Protein AF-A0A7V8XIG0-F1 (afdb_monomer_lite)

Radius of gyration: 15.95 Å; chains: 1; bounding box: 39×41×40 Å

Foldseek 3Di:
DDPPPPPVPPPPPFPPPPDDPPDLAAADLVNVLVVVLVQQVVQWDDDPPFIAGFQEKEKEAEPVNVVVCVVPVVVSQVVSQVSNVVSCVVVRHDYLDRHGYHYDYDNVDDGNGMDMDTDHDNDPPPPPD

pLDDT: mean 82.15, std 20.42, range [34.66, 98.5]

Secondary structure (DSSP, 8-state):
--STTSSTT--SS-------SS--PPPPHHHHHHHHHHHHHHT-EE-SS-EE---EEEEEE-HHHHHHHTTTHHHHHHHHHHHHHHHHHHHTPBPSSS-EEEEEE-SSSPTT-EEEEEE----------

Structure (mmCIF, N/CA/C/O backbone):
data_AF-A0A7V8XIG0-F1
#
_entry.id   AF-A0A7V8XIG0-F1
#
loop_
_atom_site.group_PDB
_atom_site.id
_atom_site.type_symbol
_atom_site.label_atom_id
_atom_site.label_alt_id
_atom_site.label_comp_id
_atom_site.label_asym_id
_atom_site.label_entity_id
_atom_site.label_seq_id
_atom_site.pdbx_PDB_ins_code
_atom_site.Cartn_x
_atom_site.Cartn_y
_atom_site.Cartn_z
_atom_site.occupancy
_atom_site.B_iso_or_equiv
_atom_site.auth_seq_id
_atom_site.auth_comp_id
_atom_site.auth_asym_id
_atom_site.auth_atom_id
_atom_site.pdbx_PDB_model_num
ATOM 1 N N . MET A 1 1 ? -18.868 -7.716 -20.896 1.00 34.66 1 MET A N 1
ATOM 2 C CA . MET A 1 1 ? -19.643 -7.268 -19.715 1.00 34.66 1 MET A CA 1
ATOM 3 C C . MET A 1 1 ? -18.696 -7.202 -18.518 1.00 34.66 1 MET A C 1
ATOM 5 O O . MET A 1 1 ? -18.647 -8.117 -17.718 1.00 34.66 1 MET A O 1
ATOM 9 N N . SER A 1 2 ? -17.671 -6.356 -18.592 1.00 36.59 2 SER A N 1
ATOM 10 C CA . SER A 1 2 ? -17.585 -5.030 -17.955 1.00 36.59 2 SER A CA 1
ATOM 11 C C . SER A 1 2 ? -17.824 -5.039 -16.439 1.00 36.59 2 SER A C 1
ATOM 13 O O . SER A 1 2 ? -18.827 -4.542 -15.943 1.00 36.59 2 SER A O 1
ATOM 15 N N . VAL A 1 3 ? -16.838 -5.574 -15.715 1.00 46.94 3 VAL A N 1
ATOM 16 C CA . VAL A 1 3 ? -16.542 -5.223 -14.313 1.00 46.94 3 VAL A CA 1
ATOM 17 C C . VAL A 1 3 ? -15.761 -3.896 -14.213 1.00 46.94 3 VAL A C 1
ATOM 19 O O . VAL A 1 3 ? -15.306 -3.513 -13.143 1.00 46.94 3 VAL A O 1
ATOM 22 N N . LEU A 1 4 ? -15.640 -3.167 -15.331 1.00 44.75 4 LEU A N 1
ATOM 23 C CA . LEU A 1 4 ? -14.859 -1.935 -15.477 1.00 44.75 4 LEU A CA 1
ATOM 24 C C . LEU A 1 4 ? -15.575 -0.674 -14.967 1.00 44.75 4 LEU A C 1
ATOM 26 O O . LEU A 1 4 ? -14.996 0.401 -15.000 1.00 44.75 4 LEU A O 1
ATOM 30 N N . ARG A 1 5 ? -16.816 -0.769 -14.472 1.00 45.81 5 ARG A N 1
ATOM 31 C CA . ARG A 1 5 ? -17.613 0.427 -14.140 1.00 45.81 5 ARG A CA 1
ATOM 32 C C . ARG A 1 5 ? -17.447 0.949 -12.705 1.00 45.81 5 ARG A C 1
ATOM 34 O O . ARG A 1 5 ? -18.052 1.951 -12.359 1.00 45.81 5 ARG A O 1
ATOM 41 N N . VAL A 1 6 ? -16.655 0.291 -11.854 1.00 48.38 6 VAL A N 1
ATOM 42 C CA . VAL A 1 6 ? -16.447 0.743 -10.456 1.00 48.38 6 VAL A CA 1
ATOM 43 C C . VAL A 1 6 ? -15.135 1.527 -10.286 1.00 48.38 6 VAL A C 1
ATOM 45 O O . VAL A 1 6 ? -14.952 2.213 -9.288 1.00 48.38 6 VAL A O 1
ATOM 48 N N . ILE A 1 7 ? -14.241 1.488 -11.281 1.00 46.94 7 ILE A N 1
ATOM 49 C CA . ILE A 1 7 ? -12.935 2.178 -11.245 1.00 46.94 7 ILE A CA 1
ATOM 50 C C . ILE A 1 7 ? -13.005 3.571 -11.909 1.00 46.94 7 ILE A C 1
ATOM 52 O O . ILE A 1 7 ? -12.086 4.371 -11.788 1.00 46.94 7 ILE A O 1
ATOM 56 N N . GLU A 1 8 ? -14.132 3.927 -12.528 1.00 39.97 8 GLU A N 1
ATOM 57 C CA . GLU A 1 8 ? -14.315 5.183 -13.272 1.00 39.97 8 GLU A CA 1
ATOM 58 C C . GLU A 1 8 ? -14.404 6.454 -12.400 1.00 39.97 8 GLU A C 1
ATOM 60 O O . GLU A 1 8 ? -14.768 7.512 -12.900 1.00 39.97 8 GLU A O 1
ATOM 65 N N . SER A 1 9 ? -14.117 6.407 -11.092 1.00 46.09 9 SER A N 1
ATOM 66 C CA . SER A 1 9 ? -14.352 7.578 -10.223 1.00 46.09 9 SER A CA 1
ATOM 67 C C . SER A 1 9 ? -13.292 7.880 -9.165 1.00 46.09 9 SER A C 1
ATOM 69 O O . SER A 1 9 ? -13.563 8.687 -8.282 1.00 46.09 9 SER A O 1
ATOM 71 N N . LYS A 1 10 ? -12.089 7.289 -9.211 1.00 45.59 10 LYS A N 1
ATOM 72 C CA . LYS A 1 10 ? -11.022 7.636 -8.245 1.00 45.59 10 LYS A CA 1
ATOM 73 C C . LYS A 1 10 ? -9.607 7.706 -8.835 1.00 45.59 10 LYS A C 1
ATOM 75 O O . LYS A 1 10 ? -8.644 7.326 -8.180 1.00 45.59 10 LYS A O 1
ATOM 80 N N . ILE A 1 11 ? -9.468 8.287 -10.027 1.00 47.62 11 ILE A N 1
ATOM 81 C CA . ILE A 1 11 ? -8.184 8.839 -10.510 1.00 47.62 11 ILE A CA 1
ATOM 82 C C . ILE A 1 11 ? -8.175 10.371 -10.317 1.00 47.62 11 ILE A C 1
ATOM 84 O O . ILE A 1 11 ? -7.705 11.122 -11.156 1.00 47.62 11 ILE A O 1
ATOM 88 N N . GLU A 1 12 ? -8.742 10.876 -9.217 1.00 43.22 12 GLU A N 1
ATOM 89 C CA . GLU A 1 12 ? -8.653 12.308 -8.866 1.00 43.22 12 GLU A CA 1
ATOM 90 C C . GLU A 1 12 ? -7.678 12.578 -7.703 1.00 43.22 12 GLU A C 1
ATOM 92 O O . GLU A 1 12 ? -7.431 13.730 -7.364 1.00 43.22 12 GLU A O 1
ATOM 97 N N . GLY A 1 13 ? -7.063 11.540 -7.116 1.00 49.97 13 GLY A N 1
ATOM 98 C CA . GLY A 1 13 ? -6.167 11.677 -5.954 1.00 49.97 13 GLY A CA 1
ATOM 99 C C . GLY A 1 13 ? -4.669 11.451 -6.208 1.00 49.97 13 GLY A C 1
ATOM 100 O O . GLY A 1 13 ? -3.873 11.598 -5.285 1.00 49.97 13 GLY A O 1
ATOM 101 N N . LEU A 1 14 ? -4.246 11.075 -7.420 1.00 49.03 14 LEU A N 1
ATOM 102 C CA . LEU A 1 14 ? -2.913 10.487 -7.643 1.00 49.03 14 LEU A CA 1
ATOM 103 C C . LEU A 1 14 ? -1.801 11.493 -8.012 1.00 49.03 14 LEU A C 1
ATOM 105 O O . LEU A 1 14 ? -0.956 11.210 -8.852 1.00 49.03 14 LEU A O 1
ATOM 109 N N . PHE A 1 15 ? -1.754 12.663 -7.369 1.00 48.72 15 PHE A N 1
ATOM 110 C CA . PHE A 1 15 ? -0.680 13.652 -7.591 1.00 48.72 15 PHE A CA 1
ATOM 111 C C . PHE A 1 15 ? 0.059 14.088 -6.318 1.00 48.72 15 PHE A C 1
ATOM 113 O O . PHE A 1 15 ? 0.548 15.209 -6.228 1.00 48.72 15 PHE A O 1
ATOM 120 N N . GLU A 1 16 ? 0.218 13.206 -5.332 1.00 47.38 16 GLU A N 1
ATOM 121 C CA . GLU A 1 16 ? 1.109 13.489 -4.190 1.00 47.38 16 GLU A CA 1
ATOM 122 C C . GLU A 1 16 ? 2.538 12.949 -4.357 1.00 47.38 16 GLU A C 1
ATOM 124 O O . GLU A 1 16 ? 3.391 13.160 -3.498 1.00 47.38 16 GLU A O 1
ATOM 129 N N . GLY A 1 17 ? 2.828 12.268 -5.467 1.00 44.59 17 GLY A N 1
ATOM 130 C CA . GLY A 1 17 ? 4.122 11.643 -5.738 1.00 44.59 17 GLY A CA 1
ATOM 131 C C . GLY A 1 17 ? 5.054 12.465 -6.627 1.00 44.59 17 GLY A C 1
ATOM 132 O O . GLY A 1 17 ? 5.743 11.889 -7.457 1.00 44.59 17 GLY A O 1
ATOM 133 N N . ILE A 1 18 ? 5.098 13.796 -6.513 1.00 44.47 18 ILE A N 1
ATOM 134 C CA . ILE A 1 18 ? 6.147 14.600 -7.172 1.00 44.47 18 ILE A CA 1
ATOM 135 C C . ILE A 1 18 ? 7.477 14.465 -6.414 1.00 44.47 18 ILE A C 1
ATOM 137 O O . ILE A 1 18 ? 7.982 15.421 -5.827 1.00 44.47 18 ILE A O 1
ATOM 141 N N . PHE A 1 19 ? 8.074 13.273 -6.451 1.00 48.09 19 PHE A N 1
ATOM 142 C CA . PHE A 1 19 ? 9.494 13.101 -6.163 1.00 48.09 19 PHE A CA 1
ATOM 143 C C . PHE A 1 19 ? 10.277 13.157 -7.477 1.00 48.09 19 PHE A C 1
ATOM 145 O O . PHE A 1 19 ? 10.207 12.263 -8.307 1.00 48.09 19 PHE A O 1
ATOM 152 N N . GLY A 1 20 ? 11.039 14.240 -7.648 1.00 44.41 20 GLY A N 1
ATOM 153 C CA . GLY A 1 20 ? 12.208 14.267 -8.524 1.00 44.41 20 GLY A CA 1
ATOM 154 C C . GLY A 1 20 ? 11.929 14.432 -10.016 1.00 44.41 20 GLY A C 1
ATOM 155 O O . GLY A 1 20 ? 11.878 13.481 -10.783 1.00 44.41 20 GLY A O 1
ATOM 156 N N . ARG A 1 21 ? 11.950 15.680 -10.483 1.00 45.25 21 ARG A N 1
ATOM 157 C CA . ARG A 1 21 ? 12.080 16.052 -11.904 1.00 45.25 21 ARG A CA 1
ATOM 158 C C . ARG A 1 21 ? 13.462 15.699 -12.501 1.00 45.25 21 ARG A C 1
ATOM 160 O O . ARG A 1 21 ? 13.940 16.393 -13.391 1.00 45.25 21 ARG A O 1
ATOM 167 N N . ALA A 1 22 ? 14.122 14.650 -12.016 1.00 49.81 22 ALA A N 1
ATOM 168 C CA . ALA A 1 22 ? 15.431 14.205 -12.468 1.00 49.81 22 ALA A CA 1
ATOM 169 C C . ALA A 1 22 ? 15.441 12.671 -12.518 1.00 49.81 22 ALA A C 1
ATOM 171 O O . ALA A 1 22 ? 15.696 12.020 -11.515 1.00 49.81 22 ALA A O 1
ATOM 172 N N . PHE A 1 23 ? 15.168 12.141 -13.716 1.00 54.81 23 PHE A N 1
ATOM 173 C CA . PHE A 1 23 ? 15.112 10.721 -14.091 1.00 54.81 23 PHE A CA 1
ATOM 174 C C . PHE A 1 23 ? 13.940 9.936 -13.478 1.00 54.81 23 PHE A C 1
ATOM 176 O O . PHE A 1 23 ? 13.861 9.743 -12.274 1.00 54.81 23 PHE A O 1
ATOM 183 N N . ARG A 1 24 ? 13.032 9.445 -14.336 1.00 64.44 24 ARG A N 1
ATOM 184 C CA . ARG A 1 24 ? 12.015 8.455 -13.950 1.00 64.44 24 ARG A CA 1
ATOM 185 C C . ARG A 1 24 ? 12.741 7.156 -13.595 1.00 64.44 24 ARG A C 1
ATOM 187 O O . ARG A 1 24 ? 13.117 6.402 -14.490 1.00 64.44 24 ARG A O 1
ATOM 194 N N . THR A 1 25 ? 13.050 6.963 -12.319 1.00 78.19 25 THR A N 1
ATOM 195 C CA . THR A 1 25 ? 13.636 5.727 -11.797 1.00 78.19 25 THR A CA 1
ATOM 196 C C . THR A 1 25 ? 12.543 4.709 -11.518 1.00 78.19 25 THR A C 1
ATOM 198 O O . THR A 1 25 ? 11.389 5.074 -11.309 1.00 78.19 25 THR A O 1
ATOM 201 N N . HIS A 1 26 ? 12.917 3.432 -11.502 1.00 86.62 26 HIS A N 1
ATOM 202 C CA . HIS A 1 26 ? 12.014 2.375 -11.069 1.00 86.62 26 HIS A CA 1
ATOM 203 C C . HIS A 1 26 ? 11.489 2.622 -9.654 1.00 86.62 26 HIS A C 1
ATOM 205 O O . HIS A 1 26 ? 12.243 3.087 -8.789 1.00 86.62 26 HIS A O 1
ATOM 211 N N . VAL A 1 27 ? 10.231 2.245 -9.427 1.00 89.56 27 VAL A N 1
ATOM 212 C CA . VAL A 1 27 ? 9.605 2.297 -8.100 1.00 89.56 27 VAL A CA 1
ATOM 213 C C . VAL A 1 27 ? 10.392 1.424 -7.127 1.00 89.56 27 VAL A C 1
ATOM 215 O O . VAL A 1 27 ? 10.787 0.308 -7.460 1.00 89.56 27 VAL A O 1
ATOM 218 N N . GLN A 1 28 ? 10.623 1.915 -5.910 1.00 93.00 28 GLN A N 1
ATOM 219 C CA . GLN A 1 28 ? 11.342 1.153 -4.887 1.00 93.00 28 GLN A CA 1
ATOM 220 C C . GLN A 1 28 ? 10.377 0.478 -3.894 1.00 93.00 28 GLN A C 1
ATOM 222 O O . GLN A 1 28 ? 9.388 1.094 -3.490 1.00 93.00 28 GLN A O 1
ATOM 227 N N . PRO A 1 29 ? 10.676 -0.737 -3.388 1.00 94.19 29 PRO A N 1
ATOM 228 C CA . PRO A 1 29 ? 9.849 -1.419 -2.382 1.00 94.19 29 PRO A CA 1
ATOM 229 C C . PRO A 1 29 ? 9.499 -0.564 -1.155 1.00 94.19 29 PRO A C 1
ATOM 231 O O . PRO A 1 29 ? 8.370 -0.580 -0.666 1.00 94.19 29 PRO A O 1
ATOM 234 N N . VAL A 1 30 ? 10.454 0.240 -0.679 1.00 94.94 30 VAL A N 1
ATOM 235 C CA . VAL A 1 30 ? 10.253 1.134 0.471 1.00 94.94 30 VAL A CA 1
ATOM 236 C C . VAL A 1 30 ? 9.239 2.248 0.188 1.00 94.94 30 VAL A C 1
ATOM 238 O O . VAL A 1 30 ? 8.538 2.687 1.099 1.00 94.94 30 VAL A O 1
ATOM 241 N N . GLU A 1 31 ? 9.136 2.704 -1.061 1.00 92.81 31 GLU A N 1
ATOM 242 C CA . GLU A 1 31 ? 8.165 3.722 -1.473 1.00 92.81 31 GLU A CA 1
ATOM 243 C C . GLU A 1 31 ? 6.753 3.138 -1.476 1.00 92.81 31 GLU A C 1
ATOM 245 O O . GLU A 1 31 ? 5.838 3.757 -0.928 1.00 92.81 31 GLU A O 1
ATOM 250 N N . LEU A 1 32 ? 6.602 1.910 -1.988 1.00 95.44 32 LEU A N 1
ATOM 251 C CA . LEU A 1 32 ? 5.345 1.158 -1.945 1.00 95.44 32 LEU A CA 1
ATOM 252 C C . LEU A 1 32 ? 4.869 0.964 -0.505 1.00 95.44 32 LEU A C 1
ATOM 254 O O . LEU A 1 32 ? 3.732 1.301 -0.186 1.00 95.44 32 LEU A O 1
ATOM 258 N N . ALA A 1 33 ? 5.752 0.487 0.377 1.00 96.19 33 ALA A N 1
ATOM 259 C CA . ALA A 1 33 ? 5.440 0.266 1.788 1.00 96.19 33 ALA A CA 1
ATOM 260 C C . ALA A 1 33 ? 4.955 1.554 2.473 1.00 96.19 33 ALA A C 1
ATOM 262 O O . ALA A 1 33 ? 3.897 1.577 3.106 1.00 96.19 33 ALA A O 1
ATOM 263 N N . ARG A 1 34 ? 5.699 2.655 2.301 1.00 95.81 34 ARG A N 1
ATOM 264 C CA . ARG A 1 34 ? 5.353 3.957 2.891 1.00 95.81 34 ARG A CA 1
ATOM 265 C C . ARG A 1 34 ? 4.024 4.488 2.370 1.00 95.81 34 ARG A C 1
ATOM 267 O O . ARG A 1 34 ? 3.224 4.977 3.165 1.00 95.81 34 ARG A O 1
ATOM 274 N N . LYS A 1 35 ? 3.781 4.403 1.059 1.00 94.50 35 LYS A N 1
ATOM 275 C CA . LYS A 1 35 ? 2.527 4.890 0.481 1.00 94.50 35 LYS A CA 1
ATOM 276 C C . LYS A 1 35 ? 1.352 4.003 0.893 1.00 94.50 35 LYS A C 1
ATOM 278 O O . LYS A 1 35 ? 0.324 4.550 1.255 1.00 94.50 35 LYS A O 1
ATOM 283 N N . LEU A 1 36 ? 1.509 2.680 0.959 1.00 96.88 36 LEU A N 1
ATOM 284 C CA . LEU A 1 36 ? 0.478 1.779 1.490 1.00 96.88 36 LEU A CA 1
ATOM 285 C C . LEU A 1 36 ? 0.083 2.120 2.934 1.00 96.88 36 LEU A C 1
ATOM 287 O O . LEU A 1 36 ? -1.106 2.167 3.243 1.00 96.88 36 LEU A O 1
ATOM 291 N N . ALA A 1 37 ? 1.057 2.391 3.808 1.00 97.19 37 ALA A N 1
ATOM 292 C CA . ALA A 1 37 ? 0.778 2.841 5.172 1.00 97.19 37 ALA A CA 1
ATOM 293 C C . ALA A 1 37 ? 0.047 4.192 5.194 1.00 97.19 37 ALA A C 1
ATOM 295 O O . ALA A 1 37 ? -0.944 4.339 5.901 1.00 97.19 37 ALA A O 1
ATOM 296 N N . LYS A 1 38 ? 0.466 5.148 4.356 1.00 96.19 38 LYS A N 1
ATOM 297 C CA . LYS A 1 38 ? -0.251 6.421 4.208 1.00 96.19 38 LYS A CA 1
ATOM 298 C C . LYS A 1 38 ? -1.709 6.204 3.774 1.00 96.19 38 LYS A C 1
ATOM 300 O O . LYS A 1 38 ? -2.615 6.766 4.376 1.00 96.19 38 LYS A O 1
ATOM 305 N N . GLU A 1 39 ? -1.951 5.344 2.787 1.00 93.62 39 GLU A N 1
ATOM 306 C CA . GLU A 1 39 ? -3.309 5.023 2.328 1.00 93.62 39 GLU A CA 1
ATOM 307 C C . GLU A 1 39 ? -4.138 4.304 3.407 1.00 93.62 39 GLU A C 1
ATOM 309 O O . GLU A 1 39 ? -5.345 4.525 3.500 1.00 93.62 39 GLU A O 1
ATOM 314 N N . MET A 1 40 ? -3.506 3.468 4.242 1.00 96.88 40 MET A N 1
ATOM 315 C CA . MET A 1 40 ? -4.129 2.861 5.425 1.00 96.88 40 MET A CA 1
ATOM 316 C C . MET A 1 40 ? -4.603 3.931 6.416 1.00 96.88 40 MET A C 1
ATOM 318 O O . MET A 1 40 ? -5.749 3.875 6.866 1.00 96.88 40 MET A O 1
ATOM 322 N N . ASP A 1 41 ? -3.742 4.901 6.727 1.00 96.44 41 ASP A N 1
ATOM 323 C CA . ASP A 1 41 ? -4.040 6.004 7.642 1.00 96.44 41 ASP A CA 1
ATOM 324 C C . ASP A 1 41 ? -5.168 6.904 7.121 1.00 96.44 41 ASP A C 1
ATOM 326 O O . ASP A 1 41 ? -6.064 7.289 7.877 1.00 96.44 41 ASP A O 1
ATOM 330 N N . GLU A 1 42 ? -5.136 7.234 5.829 1.00 94.50 42 GLU A N 1
ATOM 331 C CA . GLU A 1 42 ? -6.097 8.134 5.180 1.00 94.50 42 GLU A CA 1
ATOM 332 C C . GLU A 1 42 ? -7.493 7.519 5.037 1.00 94.50 42 GLU A C 1
ATOM 334 O O . GLU A 1 42 ? -8.493 8.235 5.092 1.00 94.50 42 GLU A O 1
ATOM 339 N N . HIS A 1 43 ? -7.578 6.193 4.913 1.00 93.31 43 HIS A N 1
ATOM 340 C CA . HIS A 1 43 ? -8.837 5.465 4.730 1.00 93.31 43 HIS A CA 1
ATOM 341 C C . HIS A 1 43 ? -9.348 4.788 6.009 1.00 93.31 43 HIS A C 1
ATOM 343 O O . HIS A 1 43 ? -10.174 3.872 5.951 1.00 93.31 43 HIS A O 1
ATOM 349 N N . ARG A 1 44 ? -8.884 5.229 7.182 1.00 94.38 44 ARG A N 1
ATOM 350 C CA . ARG A 1 44 ? -9.378 4.724 8.466 1.00 94.38 44 ARG A CA 1
ATOM 351 C C . ARG A 1 44 ? -10.820 5.162 8.747 1.00 94.38 44 ARG A C 1
ATOM 353 O O . ARG A 1 44 ? -11.226 6.283 8.451 1.00 94.38 44 ARG A O 1
ATOM 360 N N . SER A 1 45 ? -11.577 4.298 9.413 1.00 93.00 45 SER A N 1
ATOM 361 C CA . SER A 1 45 ? -12.945 4.543 9.866 1.00 93.00 45 SER A CA 1
ATOM 362 C C . SER A 1 45 ? -13.027 4.453 11.387 1.00 93.00 45 SER A C 1
ATOM 364 O O . SER A 1 45 ? -12.764 3.406 11.979 1.00 93.00 45 SER A O 1
ATOM 366 N N . VAL A 1 46 ? -13.440 5.538 12.038 1.00 93.50 46 VAL A N 1
ATOM 367 C CA . VAL A 1 46 ? -13.597 5.586 13.499 1.00 93.50 46 VAL A CA 1
ATOM 368 C C . VAL A 1 46 ? -14.942 4.968 13.894 1.00 93.50 46 VAL A C 1
ATOM 370 O O . VAL A 1 46 ? -15.993 5.418 13.445 1.00 93.50 46 VAL A O 1
ATOM 373 N N . SER A 1 47 ? -14.913 3.926 14.725 1.00 89.62 47 SER A N 1
ATOM 374 C CA . SER A 1 47 ? -16.094 3.302 15.334 1.00 89.62 47 SER A CA 1
ATOM 375 C C . SER A 1 47 ? -16.211 3.692 16.815 1.00 89.62 47 SER A C 1
ATOM 377 O O . SER A 1 47 ? -15.435 4.495 17.323 1.00 89.62 47 SER A O 1
ATOM 379 N N . VAL A 1 48 ? -17.176 3.109 17.531 1.00 91.06 48 VAL A N 1
ATOM 380 C CA . VAL A 1 48 ? -17.449 3.418 18.947 1.00 91.06 48 VAL A CA 1
ATOM 381 C C . VAL A 1 48 ? -16.266 3.061 19.853 1.00 91.06 48 VAL A C 1
ATOM 383 O O . VAL A 1 48 ? -15.976 3.784 20.799 1.00 91.06 48 VAL A O 1
ATOM 386 N N . SER A 1 49 ? -15.588 1.943 19.580 1.00 90.19 49 SER A N 1
ATOM 387 C CA . SER A 1 49 ? -14.526 1.410 20.448 1.00 90.19 49 SER A CA 1
ATOM 388 C C . SER A 1 49 ? -13.186 1.195 19.752 1.00 90.19 49 SER A C 1
ATOM 390 O O . SER A 1 49 ? -12.189 0.940 20.424 1.00 90.19 49 SER A O 1
ATOM 392 N N . ARG A 1 50 ? -13.151 1.241 18.416 1.00 93.38 50 ARG A N 1
ATOM 393 C CA . ARG A 1 50 ? -11.968 0.914 17.610 1.00 93.38 50 ARG A CA 1
ATOM 394 C C . ARG A 1 50 ? -11.908 1.774 16.358 1.00 93.38 50 ARG A C 1
ATOM 396 O O . ARG A 1 50 ? -12.939 2.201 15.843 1.00 93.38 50 ARG A O 1
ATOM 403 N N . VAL A 1 51 ? -10.701 1.971 15.846 1.00 96.12 51 VAL A N 1
ATOM 404 C CA . VAL A 1 51 ? -10.459 2.576 14.535 1.00 96.12 51 VAL A CA 1
ATOM 405 C C . VAL A 1 51 ? -10.174 1.448 13.558 1.00 96.12 51 VAL A C 1
ATOM 407 O O . VAL A 1 51 ? -9.192 0.734 13.729 1.00 96.12 51 VAL A O 1
ATOM 410 N N . TYR A 1 52 ? -11.049 1.253 12.579 1.00 95.81 52 TYR A N 1
ATOM 411 C CA . TYR A 1 52 ? -10.875 0.237 11.548 1.00 95.81 52 TYR A CA 1
ATOM 412 C C . TYR A 1 52 ? -10.093 0.790 10.367 1.00 95.81 52 TYR A C 1
ATOM 414 O O . TYR A 1 52 ? -10.231 1.964 10.032 1.00 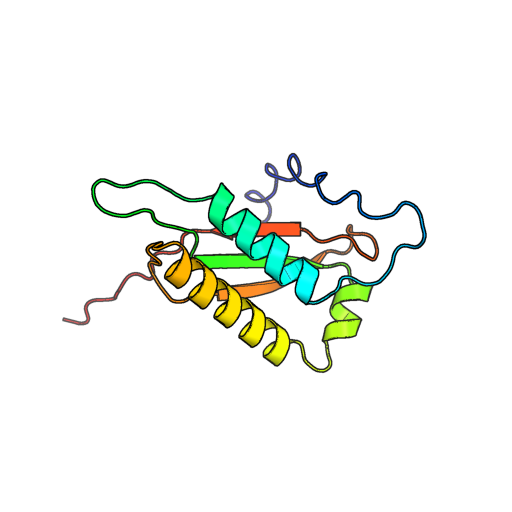95.81 52 TYR A O 1
ATOM 422 N N . VAL A 1 53 ? -9.321 -0.066 9.711 1.00 97.19 53 VAL A N 1
ATOM 423 C CA . VAL A 1 53 ? -8.585 0.274 8.489 1.00 97.19 53 VAL A CA 1
ATOM 424 C C . VAL A 1 53 ? -8.890 -0.719 7.367 1.00 97.19 53 VAL A C 1
ATOM 426 O O . VAL A 1 53 ? -9.396 -1.814 7.646 1.00 97.19 53 VAL A O 1
ATOM 429 N N . PRO A 1 54 ? -8.612 -0.360 6.100 1.00 95.94 54 PRO A N 1
ATOM 430 C CA . PRO A 1 54 ? -8.685 -1.304 4.994 1.00 95.94 54 PRO A CA 1
ATOM 431 C C . PRO A 1 54 ? -7.817 -2.539 5.241 1.00 95.94 54 PRO A C 1
ATOM 433 O O . PRO A 1 54 ? -6.799 -2.490 5.927 1.00 95.94 54 PRO A O 1
ATOM 436 N N . ASN A 1 55 ? -8.234 -3.661 4.669 1.00 94.62 55 ASN A N 1
ATOM 437 C CA . ASN A 1 55 ? -7.523 -4.936 4.749 1.00 94.62 55 ASN A CA 1
ATOM 438 C C . ASN A 1 55 ? -7.187 -5.508 3.368 1.00 94.62 55 ASN A C 1
ATOM 440 O O . ASN A 1 55 ? -6.537 -6.544 3.300 1.00 94.62 55 ASN A O 1
ATOM 444 N N . GLU A 1 56 ? -7.581 -4.848 2.279 1.00 95.88 56 GLU A N 1
ATOM 445 C CA . GLU A 1 56 ? -7.170 -5.201 0.923 1.00 95.88 56 GLU A CA 1
ATOM 446 C C . GLU A 1 56 ? -6.629 -3.968 0.193 1.00 95.88 56 GLU A C 1
ATOM 448 O O . GLU A 1 56 ? -7.260 -2.907 0.175 1.00 95.88 56 GLU A O 1
ATOM 453 N N . TYR A 1 57 ? -5.458 -4.127 -0.417 1.00 95.50 57 TYR A N 1
ATOM 454 C CA . TYR A 1 57 ? -4.721 -3.082 -1.114 1.00 95.50 57 TYR A CA 1
ATOM 455 C C . TYR A 1 57 ? -4.324 -3.590 -2.498 1.00 95.50 57 TYR A C 1
ATOM 457 O O . TYR A 1 57 ? -3.607 -4.578 -2.618 1.00 95.50 57 TYR A O 1
ATOM 465 N N . THR A 1 58 ? -4.775 -2.928 -3.560 1.00 95.62 58 THR A N 1
ATOM 466 C CA . THR A 1 58 ? -4.334 -3.214 -4.931 1.00 95.62 58 THR A CA 1
ATOM 467 C C . THR A 1 58 ? -3.330 -2.159 -5.368 1.00 95.62 58 THR A C 1
ATOM 469 O O . THR A 1 58 ? -3.682 -0.987 -5.476 1.00 95.62 58 THR A O 1
ATOM 472 N N . LEU A 1 59 ? -2.097 -2.585 -5.619 1.00 94.88 59 LEU A N 1
ATOM 473 C CA . LEU A 1 59 ? -1.021 -1.799 -6.200 1.00 94.88 59 LEU A CA 1
ATOM 474 C C . LEU A 1 59 ? -1.040 -1.932 -7.721 1.00 94.88 59 LEU A C 1
ATOM 476 O O . LEU A 1 59 ? -0.876 -3.031 -8.248 1.00 94.88 59 LEU A O 1
ATOM 480 N N . TYR A 1 60 ? -1.197 -0.812 -8.415 1.00 92.81 60 TYR A N 1
ATOM 481 C CA . TYR A 1 60 ? -1.097 -0.723 -9.867 1.00 92.81 60 TYR A CA 1
ATOM 482 C C . TYR A 1 60 ? 0.288 -0.210 -10.234 1.00 92.81 60 TYR A C 1
ATOM 484 O O . TYR A 1 60 ? 0.678 0.867 -9.790 1.00 92.81 60 TYR A O 1
ATOM 492 N N . LEU A 1 61 ? 1.023 -0.985 -11.024 1.00 91.31 61 LEU A N 1
ATOM 493 C CA . LEU A 1 61 ? 2.369 -0.659 -11.485 1.00 91.31 61 LEU A CA 1
ATOM 494 C C . LEU A 1 61 ? 2.415 -0.587 -13.007 1.00 91.31 61 LEU A C 1
ATOM 496 O O . LEU A 1 61 ? 1.701 -1.326 -13.691 1.00 91.31 61 LEU A O 1
ATOM 500 N N . SER A 1 62 ? 3.338 0.220 -13.528 1.00 90.56 62 SER A N 1
ATOM 501 C CA . SER A 1 62 ? 3.713 0.152 -14.937 1.00 90.56 62 SER A CA 1
ATOM 502 C C . SER A 1 62 ? 4.226 -1.249 -15.305 1.00 90.56 62 SER A C 1
ATOM 504 O O . SER A 1 62 ? 4.740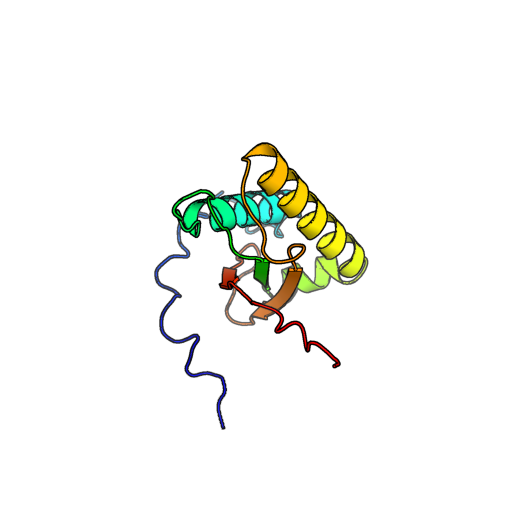 -2.004 -14.469 1.00 90.56 62 SER A O 1
ATOM 506 N N . THR A 1 63 ? 4.147 -1.601 -16.590 1.00 92.62 63 THR A N 1
ATOM 507 C CA . THR A 1 63 ? 4.688 -2.884 -17.083 1.00 92.62 63 THR A CA 1
ATOM 508 C C . THR A 1 63 ? 6.187 -3.022 -16.786 1.00 92.62 63 THR A C 1
ATOM 510 O O . THR A 1 63 ? 6.649 -4.109 -16.440 1.00 92.62 63 THR A O 1
ATOM 513 N N . ALA A 1 64 ? 6.943 -1.924 -16.882 1.00 91.50 64 ALA A N 1
ATOM 514 C CA . ALA A 1 64 ? 8.383 -1.917 -16.642 1.00 91.50 64 ALA A CA 1
ATOM 515 C C . ALA A 1 64 ? 8.732 -2.116 -15.158 1.00 91.50 64 ALA A C 1
ATOM 517 O O . ALA A 1 64 ? 9.651 -2.872 -14.847 1.00 91.50 64 ALA A O 1
ATOM 518 N N . ASP A 1 65 ? 7.988 -1.486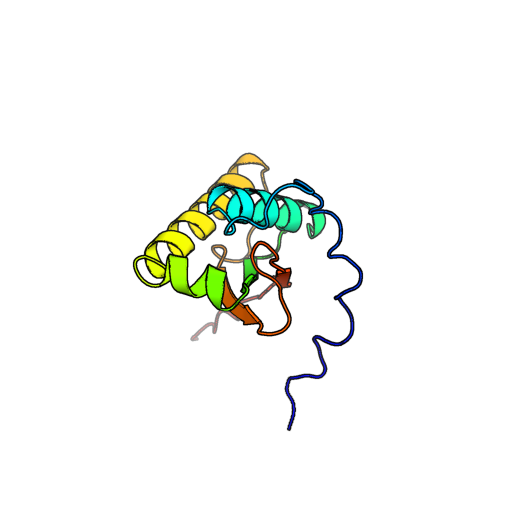 -14.245 1.00 91.56 65 ASP A N 1
ATOM 519 C CA . ASP A 1 65 ? 8.203 -1.640 -12.802 1.00 91.56 65 ASP A CA 1
ATOM 520 C C . ASP A 1 65 ? 7.819 -3.035 -12.321 1.00 91.56 65 ASP A C 1
ATOM 522 O O . ASP A 1 65 ? 8.587 -3.683 -11.611 1.00 91.56 65 ASP A O 1
ATOM 526 N N . ARG A 1 66 ? 6.680 -3.569 -12.779 1.00 93.38 66 ARG A N 1
ATOM 527 C CA . ARG A 1 66 ? 6.297 -4.934 -12.408 1.00 93.38 66 ARG A CA 1
ATOM 528 C C . ARG A 1 66 ? 7.309 -5.970 -12.898 1.00 93.38 66 ARG A C 1
ATOM 530 O O . ARG A 1 66 ? 7.621 -6.917 -12.178 1.00 93.38 66 ARG A O 1
ATOM 537 N N . ALA A 1 67 ? 7.857 -5.786 -14.101 1.00 94.00 67 ALA A N 1
ATOM 538 C CA . ALA A 1 67 ? 8.871 -6.687 -14.640 1.00 94.00 67 ALA A CA 1
ATOM 539 C C . ALA A 1 67 ? 10.123 -6.762 -13.745 1.00 94.00 67 ALA A C 1
ATOM 541 O O . ALA A 1 67 ? 10.683 -7.849 -13.589 1.00 94.00 67 ALA A O 1
ATOM 542 N N . GLN A 1 68 ? 10.522 -5.657 -13.102 1.00 92.00 68 GLN A N 1
ATOM 543 C CA . GLN A 1 68 ? 11.646 -5.639 -12.160 1.00 92.00 68 GLN A CA 1
ATOM 544 C C . GLN A 1 68 ? 11.394 -6.525 -10.930 1.00 92.00 68 GLN A C 1
ATOM 546 O O . GLN A 1 68 ? 12.317 -7.178 -10.440 1.00 92.00 68 GLN A O 1
ATOM 551 N N . PHE A 1 69 ? 10.153 -6.577 -10.445 1.00 93.31 69 PHE A N 1
ATOM 552 C CA . PHE A 1 69 ? 9.781 -7.382 -9.281 1.00 93.31 69 PHE A CA 1
ATOM 553 C C . PHE A 1 69 ? 9.506 -8.847 -9.608 1.00 93.31 69 PHE A C 1
ATOM 555 O O . PHE A 1 69 ? 9.469 -9.660 -8.693 1.00 93.31 69 PHE A O 1
ATOM 562 N N . SER A 1 70 ? 9.369 -9.218 -10.884 1.00 91.56 70 SER A N 1
ATOM 563 C CA . SER A 1 70 ? 8.961 -10.569 -11.306 1.00 91.56 70 SER A CA 1
ATOM 564 C C . SER A 1 70 ? 9.761 -11.715 -10.666 1.00 91.56 70 SER A C 1
ATOM 566 O O . SER A 1 70 ? 9.193 -12.758 -10.352 1.00 91.56 70 SER A O 1
ATOM 568 N N . ALA A 1 71 ? 11.059 -11.516 -10.412 1.00 93.31 71 ALA A N 1
ATOM 569 C CA . ALA A 1 71 ? 11.921 -12.520 -9.789 1.00 93.31 71 ALA A CA 1
ATOM 570 C C . ALA A 1 71 ? 11.605 -12.786 -8.303 1.00 93.31 71 ALA A C 1
ATOM 572 O O . ALA A 1 71 ? 11.952 -13.848 -7.791 1.00 93.31 71 ALA A O 1
ATOM 573 N N . TYR A 1 72 ? 10.973 -11.837 -7.607 1.00 94.69 72 TYR A N 1
ATOM 574 C CA . TYR A 1 72 ? 10.708 -11.902 -6.166 1.00 94.69 72 TYR A CA 1
ATOM 575 C C . TYR A 1 72 ? 9.335 -11.330 -5.767 1.00 94.69 72 TYR A C 1
ATOM 577 O O . TYR A 1 72 ? 9.124 -10.985 -4.605 1.00 94.69 72 TYR A O 1
ATOM 585 N N . GLU A 1 73 ? 8.381 -11.267 -6.704 1.00 95.06 73 GLU A N 1
ATOM 586 C CA . GLU A 1 73 ? 7.075 -10.610 -6.523 1.00 95.06 73 GLU A CA 1
ATOM 587 C C . GLU A 1 73 ? 6.346 -11.141 -5.277 1.00 95.06 73 GLU A C 1
ATOM 589 O O . GLU A 1 73 ? 5.840 -10.365 -4.471 1.00 95.06 73 GLU A O 1
ATOM 594 N N . GLY A 1 74 ? 6.368 -12.461 -5.061 1.00 96.19 74 GLY A N 1
ATOM 595 C CA . GLY A 1 74 ? 5.749 -13.086 -3.889 1.00 96.19 74 GLY A CA 1
ATOM 596 C C . GLY A 1 74 ? 6.395 -12.691 -2.556 1.00 96.19 74 GLY A C 1
ATOM 597 O O . GLY A 1 74 ? 5.682 -12.451 -1.583 1.00 96.19 74 GLY A O 1
ATOM 598 N N . SER A 1 75 ? 7.726 -12.581 -2.508 1.00 97.31 75 SER A N 1
ATOM 599 C CA . SER A 1 75 ? 8.444 -12.123 -1.311 1.00 97.31 75 SER A CA 1
ATOM 600 C C . SER A 1 75 ? 8.149 -10.654 -1.022 1.00 97.31 75 SER A C 1
ATOM 602 O O . SER A 1 75 ? 7.827 -10.321 0.113 1.00 97.31 75 SER A O 1
ATOM 604 N N . LEU A 1 76 ? 8.156 -9.803 -2.056 1.00 97.00 76 LEU A N 1
ATOM 605 C CA . LEU A 1 76 ? 7.796 -8.390 -1.933 1.00 97.00 76 LEU A CA 1
ATOM 606 C C . LEU A 1 76 ? 6.378 -8.222 -1.375 1.00 97.00 76 LEU A C 1
ATOM 608 O O . LEU A 1 76 ? 6.172 -7.468 -0.430 1.00 97.00 76 LEU A O 1
ATOM 612 N N . VAL A 1 77 ? 5.397 -8.944 -1.924 1.00 98.12 77 VAL A N 1
ATOM 613 C CA . VAL A 1 77 ? 4.014 -8.912 -1.421 1.00 98.12 77 VAL A CA 1
ATOM 614 C C . VAL A 1 77 ? 3.951 -9.335 0.048 1.00 98.12 77 VAL A C 1
ATOM 616 O O . VAL A 1 77 ? 3.286 -8.670 0.841 1.00 98.12 77 VAL A O 1
ATOM 619 N N . GLY A 1 78 ? 4.667 -10.397 0.426 1.00 98.19 78 GLY A N 1
ATOM 620 C CA . GLY A 1 78 ? 4.758 -10.846 1.815 1.00 98.19 78 GLY A CA 1
ATOM 621 C C . GLY A 1 78 ? 5.293 -9.761 2.753 1.00 98.19 78 GLY A C 1
ATOM 622 O O . GLY A 1 78 ? 4.650 -9.456 3.756 1.00 98.19 78 GLY A O 1
ATOM 623 N N . GLU A 1 79 ? 6.409 -9.127 2.386 1.00 98.12 79 GLU A N 1
ATOM 624 C CA . GLU A 1 79 ? 7.022 -8.037 3.156 1.00 98.12 79 GLU A CA 1
ATOM 625 C C . GLU A 1 79 ? 6.088 -6.826 3.293 1.00 98.12 79 GLU A C 1
ATOM 627 O O . GLU A 1 79 ? 5.965 -6.254 4.375 1.00 98.12 79 GLU A O 1
ATOM 632 N N . LEU A 1 80 ? 5.386 -6.442 2.221 1.00 98.38 80 LEU A N 1
ATOM 633 C CA . LEU A 1 80 ? 4.433 -5.327 2.254 1.00 98.38 80 LEU A CA 1
ATOM 634 C C . LEU A 1 80 ? 3.240 -5.620 3.176 1.00 98.38 80 LEU A C 1
ATOM 636 O O . LEU A 1 80 ? 2.802 -4.739 3.919 1.00 98.38 80 LEU A O 1
ATOM 640 N N . GLN A 1 81 ? 2.723 -6.851 3.160 1.00 98.50 81 GLN A N 1
ATOM 641 C CA . GLN A 1 81 ? 1.644 -7.273 4.059 1.00 98.50 81 GLN A CA 1
ATOM 642 C C . GLN A 1 81 ? 2.095 -7.291 5.521 1.00 98.50 81 GLN A C 1
ATOM 644 O O . GLN A 1 81 ? 1.371 -6.800 6.389 1.00 98.50 81 GLN A O 1
ATOM 649 N N . GLU A 1 82 ? 3.286 -7.824 5.800 1.00 98.44 82 GLU A N 1
ATOM 650 C CA . GLU A 1 82 ? 3.868 -7.823 7.144 1.00 98.44 82 GLU A CA 1
ATOM 651 C C . GLU A 1 82 ? 4.069 -6.391 7.650 1.00 98.44 82 GLU A C 1
ATOM 653 O O . GLU A 1 82 ? 3.619 -6.051 8.746 1.00 98.44 82 GLU A O 1
ATOM 658 N N . TYR A 1 83 ? 4.638 -5.520 6.814 1.00 98.44 83 TYR A N 1
ATOM 659 C CA . TYR A 1 83 ? 4.822 -4.106 7.126 1.00 98.44 83 TYR A CA 1
ATOM 660 C C . TYR A 1 83 ? 3.502 -3.407 7.480 1.00 98.44 83 TYR A C 1
ATOM 662 O O . TYR A 1 83 ? 3.442 -2.673 8.469 1.00 98.44 83 TYR A O 1
ATOM 670 N N . LEU A 1 84 ? 2.430 -3.644 6.714 1.00 98.25 84 LEU A N 1
ATOM 671 C CA . LEU A 1 84 ? 1.105 -3.085 7.001 1.00 98.25 84 LEU A CA 1
ATOM 672 C C . LEU A 1 84 ? 0.508 -3.635 8.301 1.00 98.25 84 LEU A C 1
ATOM 674 O O . LEU A 1 84 ? -0.084 -2.876 9.068 1.00 98.25 84 LEU A O 1
ATOM 678 N N . GLY A 1 85 ? 0.673 -4.931 8.570 1.00 98.12 85 GLY A N 1
ATOM 679 C CA . GLY A 1 85 ? 0.225 -5.548 9.819 1.00 98.12 85 GLY A CA 1
ATOM 680 C C . GLY A 1 85 ? 0.923 -4.944 11.039 1.00 98.12 85 GLY A C 1
ATOM 681 O O . GLY A 1 85 ? 0.269 -4.561 12.010 1.00 98.12 85 GLY A O 1
ATOM 682 N N . GLU A 1 86 ? 2.243 -4.781 10.960 1.00 98.38 86 GLU A N 1
ATOM 683 C CA . GLU A 1 86 ? 3.049 -4.140 12.000 1.00 98.38 86 GLU A CA 1
ATOM 684 C C . GLU A 1 86 ? 2.719 -2.655 12.167 1.00 98.38 86 GLU A C 1
ATOM 686 O O . GLU A 1 86 ? 2.642 -2.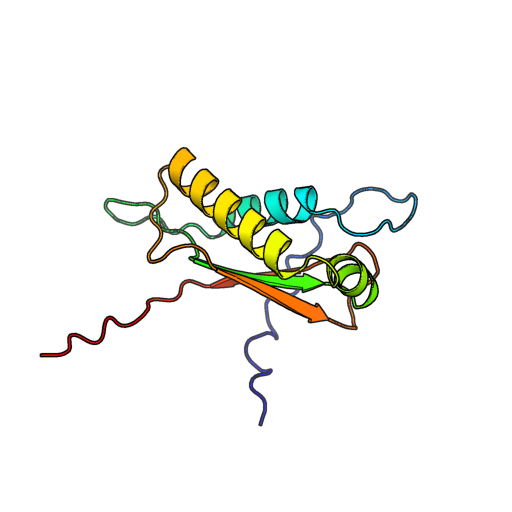155 13.292 1.00 98.38 86 GLU A O 1
ATOM 691 N N . HIS A 1 87 ? 2.466 -1.946 11.064 1.00 98.31 87 HIS A N 1
ATOM 692 C CA . HIS A 1 87 ? 2.000 -0.565 11.100 1.00 98.31 87 HIS A CA 1
ATOM 693 C C . HIS A 1 87 ? 0.659 -0.457 11.838 1.00 98.31 87 HIS A C 1
ATOM 695 O O . HIS A 1 87 ? 0.563 0.288 12.810 1.00 98.31 87 HIS A O 1
ATOM 701 N N . ALA A 1 88 ? -0.345 -1.247 11.448 1.00 97.56 88 ALA A N 1
ATOM 702 C CA . ALA A 1 88 ? -1.652 -1.258 12.101 1.00 97.56 88 ALA A CA 1
ATOM 703 C C . ALA A 1 88 ? -1.547 -1.586 13.598 1.00 97.56 88 ALA A C 1
ATOM 705 O O . ALA A 1 88 ? -2.193 -0.940 14.423 1.00 97.56 88 ALA A O 1
ATOM 706 N N . ARG A 1 89 ? -0.689 -2.547 13.964 1.00 97.62 89 ARG A N 1
ATOM 707 C CA . ARG A 1 89 ? -0.417 -2.904 15.362 1.00 97.62 89 ARG A CA 1
ATOM 708 C C . ARG A 1 89 ? 0.181 -1.735 16.144 1.00 97.62 89 ARG A C 1
ATOM 710 O O . ARG A 1 89 ? -0.247 -1.486 17.268 1.00 97.62 89 ARG A O 1
ATOM 717 N N . ARG A 1 90 ? 1.158 -1.031 15.564 1.00 98.00 90 ARG A N 1
ATOM 718 C CA . ARG A 1 90 ? 1.830 0.113 16.196 1.00 98.00 90 ARG A CA 1
ATOM 719 C C . ARG A 1 90 ? 0.878 1.289 16.423 1.00 98.00 90 ARG A C 1
ATOM 721 O O . ARG A 1 90 ? 0.933 1.894 17.487 1.00 98.00 90 ARG A O 1
ATOM 728 N N . GLU A 1 91 ? 0.002 1.571 15.461 1.00 97.44 91 GLU A N 1
ATOM 729 C CA . GLU A 1 91 ? -0.971 2.672 15.545 1.00 97.44 91 GLU A CA 1
ATOM 730 C C . GLU A 1 91 ? -2.260 2.295 16.308 1.00 97.44 91 GLU A C 1
ATOM 732 O O . GLU A 1 91 ? -3.122 3.139 16.550 1.00 97.44 91 GLU A O 1
ATOM 737 N N . GLY A 1 92 ? -2.414 1.029 16.719 1.00 96.94 92 GLY A N 1
ATOM 738 C CA . GLY A 1 92 ? -3.588 0.555 17.461 1.00 96.94 92 GLY A CA 1
ATOM 739 C C . GLY A 1 92 ? -4.850 0.397 16.605 1.00 96.94 92 GLY A C 1
ATOM 740 O O . GLY A 1 92 ? -5.968 0.466 17.123 1.00 96.94 92 GLY A O 1
ATOM 741 N N . TYR A 1 93 ? -4.691 0.188 15.299 1.00 97.06 93 TYR A N 1
ATOM 742 C CA . TYR A 1 93 ? -5.796 -0.022 14.371 1.00 97.06 93 TYR A CA 1
ATOM 743 C C . TYR A 1 93 ? -6.375 -1.438 14.446 1.00 97.06 93 TYR A C 1
ATOM 745 O O . TYR A 1 93 ? -5.694 -2.423 14.735 1.00 97.06 93 TYR A O 1
ATOM 753 N N . ALA A 1 94 ? -7.665 -1.540 14.138 1.00 95.38 94 ALA A N 1
ATOM 754 C CA . ALA A 1 94 ? -8.394 -2.788 14.016 1.00 95.38 94 ALA A CA 1
ATOM 755 C C . ALA A 1 94 ? -8.483 -3.217 12.546 1.00 95.38 94 ALA A C 1
ATOM 757 O O . ALA A 1 94 ? -9.073 -2.538 11.706 1.00 95.38 94 ALA A O 1
ATOM 758 N N . LEU A 1 95 ? -7.933 -4.390 12.260 1.00 92.12 95 LEU A N 1
ATOM 759 C CA . LEU A 1 95 ? -8.050 -5.075 10.980 1.00 92.12 95 LEU A CA 1
ATOM 760 C C . LEU A 1 95 ? -9.107 -6.179 11.091 1.00 92.12 95 LEU A C 1
ATOM 762 O O . LEU A 1 95 ? -9.119 -6.929 12.066 1.00 92.12 95 LEU A O 1
ATOM 766 N N . LEU A 1 96 ? -9.988 -6.286 10.093 1.00 90.38 96 LEU A N 1
ATOM 767 C CA . LEU A 1 96 ? -10.991 -7.361 10.036 1.00 90.38 96 LEU A CA 1
ATOM 768 C C . LEU A 1 96 ? -10.348 -8.717 9.728 1.00 90.38 96 LEU A C 1
ATOM 770 O O . LEU A 1 96 ? -10.744 -9.741 10.274 1.00 90.38 96 LEU A O 1
ATOM 774 N N . THR A 1 97 ? -9.333 -8.707 8.869 1.00 93.81 97 THR A N 1
ATOM 775 C CA . THR A 1 97 ? -8.458 -9.841 8.560 1.00 93.81 97 THR A CA 1
ATOM 776 C C . THR A 1 97 ? -7.038 -9.324 8.365 1.00 93.81 97 THR A C 1
ATOM 778 O O . THR A 1 97 ? -6.839 -8.119 8.212 1.00 93.81 97 THR A O 1
ATOM 781 N N . ALA A 1 98 ? -6.052 -10.224 8.304 1.00 94.19 98 ALA A N 1
ATOM 782 C CA . ALA A 1 98 ? -4.695 -9.851 7.907 1.00 94.19 98 ALA A CA 1
ATOM 783 C C . ALA A 1 98 ? -4.707 -9.066 6.575 1.00 94.19 98 ALA A C 1
ATOM 785 O O . ALA A 1 98 ? -5.475 -9.442 5.677 1.00 94.19 98 ALA A O 1
ATOM 786 N N . PRO A 1 99 ? -3.891 -8.002 6.444 1.00 96.50 99 PRO A N 1
ATOM 787 C CA . PRO A 1 99 ? -3.874 -7.172 5.250 1.00 96.50 99 PRO A CA 1
ATOM 788 C C . PRO A 1 99 ? -3.407 -7.996 4.049 1.00 96.50 99 PRO A C 1
ATOM 790 O O . PRO A 1 99 ? -2.465 -8.782 4.147 1.00 96.50 99 PRO A O 1
ATOM 793 N N . GLN A 1 100 ? -4.086 -7.821 2.923 1.00 97.50 100 GLN A N 1
ATOM 794 C CA . GLN A 1 100 ? -3.778 -8.455 1.649 1.00 97.50 100 GLN A CA 1
ATOM 795 C C . GLN A 1 100 ? -3.303 -7.396 0.663 1.00 97.50 100 GLN A C 1
ATOM 797 O O . GLN A 1 100 ? -3.947 -6.356 0.508 1.00 97.50 100 GLN A O 1
ATOM 802 N N . VAL A 1 101 ? -2.190 -7.669 -0.012 1.00 97.56 101 VAL A N 1
ATOM 803 C CA . VAL A 1 101 ? -1.635 -6.798 -1.049 1.00 97.56 101 VAL A CA 1
ATOM 804 C C . VAL A 1 101 ? -1.673 -7.543 -2.377 1.00 97.56 101 VAL A C 1
ATOM 806 O O . VAL A 1 101 ? -1.175 -8.659 -2.492 1.00 97.56 101 VAL A O 1
ATOM 809 N N . LEU A 1 102 ? -2.262 -6.921 -3.394 1.00 95.69 102 LEU A N 1
ATOM 810 C CA . LEU A 1 102 ? -2.329 -7.443 -4.754 1.00 95.69 102 LEU A CA 1
ATOM 811 C C . LEU A 1 102 ? -1.549 -6.534 -5.692 1.00 95.69 102 LEU A C 1
ATOM 813 O O . LEU A 1 102 ? -1.698 -5.318 -5.630 1.00 95.69 102 LEU A O 1
ATOM 817 N N . LEU A 1 103 ? -0.776 -7.123 -6.602 1.00 95.44 103 LEU A N 1
ATOM 818 C CA . LEU A 1 103 ? -0.086 -6.394 -7.664 1.00 95.44 103 LEU A CA 1
ATOM 819 C C . LEU A 1 103 ? -0.827 -6.563 -8.992 1.00 95.44 103 LEU A C 1
ATOM 821 O O . LEU A 1 103 ? -1.077 -7.680 -9.460 1.00 95.44 103 LEU A O 1
ATOM 825 N N . GLN A 1 104 ? -1.157 -5.440 -9.617 1.00 93.62 104 GLN A N 1
ATOM 826 C CA . GLN A 1 104 ? -1.758 -5.355 -10.939 1.00 93.62 104 GLN A CA 1
ATOM 827 C C . GLN A 1 104 ? -0.898 -4.495 -11.859 1.00 93.62 104 GLN A C 1
ATOM 829 O O . GLN A 1 104 ? -0.209 -3.575 -11.427 1.00 93.62 104 GLN A O 1
ATOM 834 N N . THR A 1 105 ? -0.917 -4.839 -13.144 1.00 93.06 105 THR A N 1
ATOM 835 C CA . THR A 1 105 ? -0.236 -4.058 -14.172 1.00 93.06 105 THR A CA 1
ATOM 836 C C . THR A 1 105 ? -1.236 -3.104 -14.789 1.00 93.06 105 THR A C 1
ATOM 838 O O . THR A 1 105 ? -2.315 -3.540 -15.187 1.00 93.06 105 THR A O 1
ATOM 841 N N . ASP A 1 106 ? -0.843 -1.848 -14.922 1.00 88.81 106 ASP A N 1
ATOM 842 C CA . ASP A 1 106 ? -1.557 -0.847 -15.695 1.00 88.81 106 ASP A CA 1
ATOM 843 C C . ASP A 1 106 ? -0.625 -0.332 -16.799 1.00 88.81 106 ASP A C 1
ATOM 845 O O . ASP A 1 106 ? 0.522 0.048 -16.548 1.00 88.81 106 ASP A O 1
ATOM 849 N N . THR A 1 107 ? -1.080 -0.411 -18.048 1.00 87.44 107 THR A N 1
ATOM 850 C CA . THR A 1 107 ? -0.296 0.001 -19.220 1.00 87.44 107 THR A CA 1
ATOM 851 C C . THR A 1 107 ? -0.280 1.509 -19.421 1.00 87.44 107 THR A C 1
ATOM 853 O O . THR A 1 107 ? 0.573 1.993 -20.164 1.00 87.44 107 THR A O 1
ATOM 856 N N . ASP A 1 108 ? -1.187 2.231 -18.765 1.00 86.12 108 ASP A N 1
ATOM 857 C CA . ASP A 1 108 ? -1.310 3.681 -18.886 1.00 86.12 108 ASP A CA 1
ATOM 858 C C . ASP A 1 108 ? -0.379 4.419 -17.904 1.00 86.12 108 ASP A C 1
ATOM 860 O O . ASP A 1 108 ? -0.108 5.607 -18.082 1.00 86.12 108 ASP A O 1
ATOM 864 N N . LEU A 1 109 ? 0.167 3.714 -16.902 1.00 83.75 109 LEU A N 1
ATOM 865 C CA . LEU A 1 109 ? 1.137 4.256 -15.946 1.00 83.75 109 LEU A CA 1
ATOM 866 C C . LEU A 1 109 ? 2.541 4.366 -16.549 1.00 83.75 109 LEU A C 1
ATOM 868 O O . LEU A 1 109 ? 3.066 3.415 -17.143 1.00 83.75 109 LEU A O 1
ATOM 872 N N . ALA A 1 110 ? 3.199 5.508 -16.331 1.00 84.38 110 ALA A N 1
ATOM 873 C CA . ALA A 1 110 ? 4.597 5.671 -16.707 1.00 84.38 110 ALA A CA 1
ATOM 874 C C . ALA A 1 110 ? 5.542 4.957 -15.723 1.00 84.38 110 ALA A C 1
ATOM 876 O O . ALA A 1 110 ? 5.192 4.631 -14.593 1.00 84.38 110 ALA A O 1
ATOM 877 N N . LEU A 1 111 ? 6.788 4.740 -16.153 1.00 86.25 111 LEU A N 1
ATOM 878 C CA . LEU A 1 111 ? 7.857 4.245 -15.284 1.00 86.25 111 LEU A CA 1
ATOM 879 C C . LEU A 1 111 ? 7.997 5.125 -14.030 1.00 86.25 111 LEU A C 1
ATOM 881 O O . LEU A 1 111 ? 8.131 6.346 -14.159 1.00 86.25 111 LEU A O 1
ATOM 885 N N . GLY A 1 112 ? 8.023 4.497 -12.855 1.00 84.44 112 GLY A N 1
ATOM 886 C CA . GLY A 1 112 ? 8.107 5.188 -11.567 1.00 84.44 112 GLY A CA 1
ATOM 887 C C . GLY A 1 112 ? 6.756 5.675 -11.029 1.00 84.44 112 GLY A C 1
ATOM 888 O O . GLY A 1 112 ? 6.691 6.148 -9.896 1.00 84.44 112 GLY A O 1
ATOM 889 N N . GLU A 1 113 ? 5.675 5.559 -11.805 1.00 85.19 113 GLU A N 1
ATOM 890 C CA . GLU A 1 113 ? 4.320 5.882 -11.363 1.00 85.19 113 GLU A CA 1
ATOM 891 C C . GLU A 1 113 ? 3.599 4.620 -10.889 1.00 85.19 113 GLU A C 1
ATOM 893 O O . GLU A 1 113 ? 3.679 3.550 -11.500 1.00 85.19 113 GLU A O 1
ATOM 898 N N . PHE A 1 114 ? 2.868 4.752 -9.783 1.00 89.00 114 PHE A N 1
ATOM 899 C CA . PHE A 1 114 ? 2.043 3.680 -9.247 1.00 89.00 114 PHE A CA 1
ATOM 900 C C . PHE A 1 114 ? 0.783 4.223 -8.582 1.00 89.00 114 PHE A C 1
ATOM 902 O O . PHE A 1 114 ? 0.782 5.323 -8.032 1.00 89.00 114 PHE A O 1
ATOM 909 N N . GLY A 1 115 ? -0.285 3.430 -8.622 1.00 87.31 115 GLY A N 1
ATOM 910 C CA . GLY A 1 115 ? -1.562 3.719 -7.972 1.00 87.31 115 GLY A CA 1
ATOM 911 C C . GLY A 1 115 ? -1.871 2.721 -6.861 1.00 87.31 115 GLY A C 1
ATOM 912 O O . GLY A 1 115 ? -1.425 1.575 -6.908 1.00 87.31 115 GLY A O 1
ATOM 913 N N . ILE A 1 116 ? -2.662 3.136 -5.870 1.00 92.38 116 ILE A N 1
ATOM 914 C CA . ILE A 1 116 ? -3.189 2.247 -4.827 1.00 92.38 116 ILE A CA 1
ATOM 915 C C . ILE A 1 116 ? -4.705 2.383 -4.770 1.00 92.38 116 ILE A C 1
ATOM 917 O O . ILE A 1 116 ? -5.236 3.486 -4.690 1.00 92.38 116 ILE A O 1
ATOM 921 N N . ALA A 1 117 ? -5.396 1.246 -4.762 1.00 90.62 117 ALA A N 1
ATOM 922 C CA . ALA A 1 117 ? -6.798 1.166 -4.376 1.00 90.62 117 ALA A CA 1
ATOM 923 C C . ALA A 1 11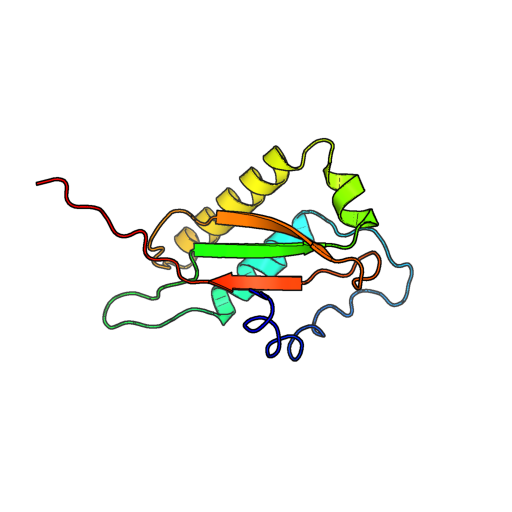7 ? -6.929 0.399 -3.059 1.00 90.62 117 ALA A C 1
ATOM 925 O O . ALA A 1 117 ? -6.338 -0.669 -2.901 1.00 90.62 117 ALA A O 1
ATOM 926 N N . THR A 1 118 ? -7.735 0.918 -2.135 1.00 90.69 118 THR A N 1
ATOM 927 C CA . THR A 1 118 ? -8.004 0.295 -0.835 1.00 90.69 118 THR A CA 1
ATOM 928 C C . THR A 1 118 ? -9.439 -0.218 -0.766 1.00 90.69 118 THR A C 1
ATOM 930 O O . THR A 1 118 ? -10.363 0.380 -1.326 1.00 90.69 118 THR A O 1
ATOM 933 N N . ARG A 1 119 ? -9.645 -1.349 -0.085 1.00 87.94 119 ARG A N 1
ATOM 934 C CA . ARG A 1 119 ? -10.975 -1.903 0.190 1.00 87.94 119 ARG A CA 1
ATOM 935 C C . ARG A 1 119 ? -11.044 -2.479 1.597 1.00 87.94 119 ARG A C 1
ATOM 937 O O . ARG A 1 119 ? -10.069 -3.003 2.135 1.00 87.94 119 ARG A O 1
ATOM 944 N N . VAL A 1 120 ? -12.240 -2.401 2.169 1.00 88.00 120 VAL A N 1
ATOM 945 C CA . VAL A 1 120 ? -12.608 -3.130 3.382 1.00 88.00 120 VAL A CA 1
ATOM 946 C C . VAL A 1 120 ? -13.402 -4.356 2.943 1.00 88.00 120 VAL A C 1
ATOM 948 O O . VAL A 1 120 ? -14.516 -4.225 2.439 1.00 88.00 120 VAL A O 1
ATOM 951 N N . VAL A 1 121 ? -12.830 -5.542 3.116 1.00 82.94 121 VAL A N 1
ATOM 952 C CA . VAL A 1 121 ? -13.459 -6.822 2.781 1.00 82.94 121 VAL A CA 1
ATOM 953 C C . VAL A 1 121 ? -13.777 -7.562 4.073 1.00 82.94 121 VAL A C 1
ATOM 955 O O . VAL A 1 121 ? -12.884 -7.963 4.815 1.00 82.94 121 VAL A O 1
ATOM 958 N N . GLN A 1 122 ? -15.062 -7.763 4.348 1.00 75.81 122 GLN A N 1
ATOM 959 C CA . GLN A 1 122 ? -15.499 -8.703 5.375 1.00 75.81 122 GLN A CA 1
ATOM 960 C C . GLN A 1 122 ? -15.536 -10.086 4.734 1.00 75.81 122 GLN A C 1
ATOM 962 O O . GLN A 1 122 ? -16.343 -10.326 3.838 1.00 75.81 122 GLN A O 1
ATOM 967 N N . ARG A 1 123 ? -14.657 -11.001 5.154 1.00 60.66 123 ARG A N 1
ATOM 968 C CA . ARG A 1 123 ? -14.851 -12.408 4.799 1.00 60.66 123 ARG A CA 1
ATOM 969 C C . ARG A 1 123 ? -16.053 -12.877 5.609 1.00 60.66 123 ARG A C 1
ATOM 971 O O . ARG A 1 123 ? -15.978 -12.889 6.834 1.00 60.66 123 ARG A O 1
ATOM 978 N N . GLU A 1 124 ? -17.157 -13.199 4.940 1.00 54.84 124 GLU A N 1
ATOM 979 C CA . GLU A 1 124 ? -18.281 -13.861 5.592 1.00 54.84 124 GLU A CA 1
ATOM 980 C C . GLU A 1 124 ? -17.743 -15.162 6.192 1.00 54.84 124 GLU A C 1
ATOM 982 O O . GLU A 1 124 ? -17.390 -16.100 5.474 1.00 54.84 124 GLU A O 1
ATOM 987 N N . GLU A 1 125 ? -17.598 -15.204 7.516 1.00 50.84 125 GLU A N 1
ATOM 988 C CA . GLU A 1 125 ? -17.434 -16.467 8.214 1.00 50.84 125 GLU A CA 1
ATOM 989 C C . GLU A 1 125 ? -18.719 -17.249 7.951 1.00 50.84 125 GLU A C 1
ATOM 991 O O . GLU A 1 125 ? -19.741 -17.037 8.605 1.00 50.84 125 GLU A O 1
ATOM 996 N N . HIS A 1 126 ? -18.689 -18.135 6.954 1.00 43.56 126 HIS A N 1
ATOM 997 C CA . HIS A 1 126 ? -19.626 -19.240 6.882 1.00 43.56 126 HIS A CA 1
ATOM 998 C C . HIS A 1 126 ? -19.529 -19.963 8.230 1.00 43.56 126 HIS A C 1
ATOM 1000 O O . HIS A 1 126 ? -18.632 -20.776 8.456 1.00 43.56 126 HIS A O 1
ATOM 1006 N N . ARG A 1 127 ? -20.445 -19.634 9.148 1.00 43.38 127 ARG A N 1
ATOM 1007 C CA . ARG A 1 127 ? -20.806 -20.502 10.261 1.00 43.38 127 ARG A CA 1
ATOM 1008 C C . ARG A 1 127 ? -21.337 -21.779 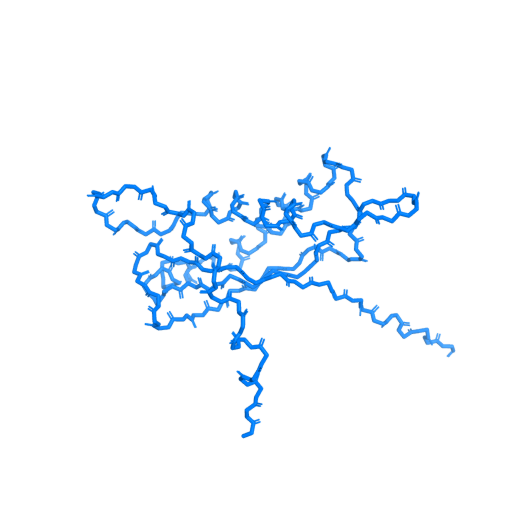9.628 1.00 43.38 127 ARG A C 1
ATOM 1010 O O . ARG A 1 127 ? -22.522 -21.880 9.325 1.00 43.38 127 ARG A O 1
ATOM 1017 N N . SER A 1 128 ? -20.441 -22.725 9.388 1.00 42.22 128 SER A N 1
ATOM 1018 C CA . SER A 1 128 ? -20.798 -24.121 9.198 1.00 42.22 128 SER A CA 1
ATOM 1019 C C . SER A 1 128 ? -21.439 -24.575 10.508 1.00 42.22 128 SER A C 1
ATOM 1021 O O . SER A 1 128 ? -20.742 -24.780 11.503 1.00 42.22 128 SER A O 1
ATOM 1023 N N . ALA A 1 129 ? -22.771 -24.571 10.522 1.00 40.72 129 ALA A N 1
ATOM 1024 C CA . ALA A 1 129 ? -23.594 -25.192 11.550 1.00 40.72 129 ALA A CA 1
ATOM 1025 C C . ALA A 1 129 ? -23.594 -26.716 11.380 1.00 40.72 129 ALA A C 1
ATOM 1027 O O . ALA A 1 129 ? -23.453 -27.175 10.222 1.00 40.72 129 ALA A O 1
#

Sequence (129 aa):
MSVLRVIESKIEGLFEGIFGRAFRTHVQPVELARKLAKEMDEHRSVSVSRVYVPNEYTLYLSTADRAQFSAYEGSLVGELQEYLGEHARREGYALLTAPQVLLQTDTDLALGEFGIATRVVQREEHRSA